Protein AF-A0A7K2KW19-F1 (afdb_monomer)

Solvent-accessible surface area (backbone atoms only — not comparable to full-atom values): 9823 Å² total; per-residue (Å²): 142,78,87,88,85,88,85,87,88,82,85,81,88,86,83,90,79,93,72,80,86,72,84,80,93,80,85,88,82,73,80,48,72,62,58,59,51,49,50,34,43,44,53,25,49,53,50,45,42,66,76,63,51,52,80,86,76,62,44,66,71,58,35,20,62,65,34,72,45,58,58,69,66,50,52,76,76,24,94,44,72,57,56,45,49,39,53,47,54,51,72,71,49,78,77,81,79,88,69,80,82,84,41,74,68,60,39,49,51,52,52,52,49,55,51,48,54,53,56,45,54,41,63,74,34,64,54,52,39,50,51,55,61,54,36,70,77,36,63,69,51,41,50,50,34,41,63,73,59,52,47,65,66,75,76,112

Sequence (156 aa):
MSRQDGGTPAAPEPHDGAAAAGAVPGARRGRPRSEGVERAVFDAVVLLLGEGLPLAELSIERIARTAGVGKATIYRRWAGKEELFVDLLRSLEAPDPVLTGASVRDDLVVLLESLRERGVAKRTSGLLHNVFAQMQLYPKLWNVYHLTVIEPRRRL

Structure (mmCIF, N/CA/C/O backbone):
data_AF-A0A7K2KW19-F1
#
_entry.id   AF-A0A7K2KW19-F1
#
loop_
_atom_site.group_PDB
_atom_site.id
_atom_site.type_symbol
_atom_site.label_atom_id
_atom_site.label_alt_id
_atom_site.label_comp_id
_atom_site.label_asym_id
_atom_site.label_entity_id
_atom_site.label_seq_id
_atom_site.pdbx_PDB_ins_code
_atom_site.Cartn_x
_atom_site.Cartn_y
_atom_site.Cartn_z
_atom_site.occupancy
_atom_site.B_iso_or_equiv
_atom_site.auth_seq_id
_atom_site.auth_comp_id
_atom_site.auth_asym_id
_atom_site.auth_atom_id
_atom_site.pdbx_PDB_model_num
ATOM 1 N N . MET A 1 1 ? -30.750 -86.269 25.811 1.00 39.31 1 MET A N 1
ATOM 2 C CA . MET A 1 1 ? -29.874 -87.391 26.220 1.00 39.31 1 MET A CA 1
ATOM 3 C C . MET A 1 1 ? -28.729 -87.391 25.213 1.00 39.31 1 MET A C 1
ATOM 5 O O . MET A 1 1 ? -29.044 -87.543 24.047 1.00 39.31 1 MET A O 1
ATOM 9 N N . SER A 1 2 ? -27.464 -87.052 25.473 1.00 43.47 2 SER A N 1
ATOM 10 C CA . SER A 1 2 ? -26.624 -86.863 26.676 1.00 43.47 2 SER A CA 1
ATOM 11 C C . SER A 1 2 ? -25.526 -85.836 26.285 1.00 43.47 2 SER A C 1
ATOM 13 O O . SER A 1 2 ? -25.054 -85.896 25.157 1.00 43.47 2 SER A O 1
ATOM 15 N N . ARG A 1 3 ? -25.281 -84.710 26.983 1.00 39.28 3 ARG A N 1
ATOM 16 C CA . ARG A 1 3 ? -24.327 -84.488 28.110 1.00 39.28 3 ARG A CA 1
ATOM 17 C C . ARG A 1 3 ? -23.128 -85.456 28.104 1.00 39.28 3 ARG A C 1
ATOM 19 O O . ARG A 1 3 ? -23.356 -86.648 28.238 1.00 39.28 3 ARG A O 1
ATOM 26 N N . GLN A 1 4 ? -21.941 -85.018 27.666 1.00 44.75 4 GLN A N 1
ATOM 27 C CA . GLN A 1 4 ? -20.891 -84.200 28.331 1.00 44.75 4 GLN A CA 1
ATOM 28 C C . GLN A 1 4 ? -19.876 -85.068 29.083 1.00 44.75 4 GLN A C 1
ATOM 30 O O . GLN A 1 4 ? -20.288 -85.922 29.851 1.00 44.75 4 GLN A O 1
ATOM 35 N N . ASP A 1 5 ? -18.593 -84.835 28.787 1.00 41.72 5 ASP A N 1
ATOM 36 C CA . ASP A 1 5 ? -17.430 -84.669 29.688 1.00 41.72 5 ASP A CA 1
ATOM 37 C C . ASP A 1 5 ? -16.181 -84.697 28.773 1.00 41.72 5 ASP A C 1
ATOM 39 O O . ASP A 1 5 ? -16.086 -85.553 27.902 1.00 41.72 5 ASP A O 1
ATOM 43 N N . GLY A 1 6 ? -15.211 -83.780 28.763 1.00 36.38 6 GLY A N 1
ATOM 44 C CA . GLY A 1 6 ? -14.746 -82.809 29.750 1.00 36.38 6 GLY A CA 1
ATOM 45 C C . GLY A 1 6 ? -13.238 -83.042 29.952 1.00 36.38 6 GLY A C 1
ATOM 46 O O . GLY A 1 6 ? -12.858 -84.126 30.377 1.00 36.38 6 GLY A O 1
ATOM 47 N N . GLY A 1 7 ? -12.370 -82.070 29.626 1.00 35.19 7 GLY A N 1
ATOM 48 C CA . GLY A 1 7 ? -10.917 -82.206 29.836 1.00 35.19 7 GLY A CA 1
ATOM 49 C C . GLY A 1 7 ? -10.036 -81.088 29.253 1.00 35.19 7 GLY A C 1
ATOM 50 O O . GLY A 1 7 ? -9.365 -81.292 28.250 1.00 35.19 7 GLY A O 1
ATOM 51 N N . THR A 1 8 ? -10.045 -79.918 29.897 1.00 42.72 8 THR A N 1
ATOM 52 C CA . THR A 1 8 ? -9.080 -78.781 29.817 1.00 42.72 8 THR A CA 1
ATOM 53 C C . THR A 1 8 ? -7.724 -79.206 30.439 1.00 42.72 8 THR A C 1
ATOM 55 O O . THR A 1 8 ? -7.792 -80.058 31.330 1.00 42.72 8 THR A O 1
ATOM 58 N N . PRO A 1 9 ? -6.509 -78.696 30.072 1.00 50.06 9 PRO A N 1
ATOM 59 C CA . PRO A 1 9 ? -6.078 -77.276 30.152 1.00 50.06 9 PRO A CA 1
ATOM 60 C C . PRO A 1 9 ? -5.079 -76.845 29.037 1.00 50.06 9 PRO A C 1
ATOM 62 O O . PRO A 1 9 ? -4.743 -77.650 28.186 1.00 50.06 9 PRO A O 1
ATOM 65 N N . ALA A 1 10 ? -4.577 -75.620 28.856 1.00 37.25 10 ALA A N 1
ATOM 66 C CA . ALA A 1 10 ? -4.395 -74.419 29.665 1.00 37.25 10 ALA A CA 1
ATOM 67 C C . ALA A 1 10 ? -4.205 -73.199 28.721 1.00 37.25 10 ALA A C 1
ATOM 69 O O . ALA A 1 10 ? -3.745 -73.366 27.593 1.00 37.25 10 ALA A O 1
ATOM 70 N N . ALA A 1 11 ? -4.484 -71.984 29.202 1.00 43.28 11 ALA A N 1
ATOM 71 C CA . ALA A 1 11 ? -3.904 -70.735 28.677 1.00 43.28 11 ALA A CA 1
ATOM 72 C C . ALA A 1 11 ? -2.620 -70.401 29.486 1.00 43.28 11 ALA A C 1
ATOM 74 O O . ALA A 1 11 ? -2.493 -70.929 30.598 1.00 43.28 11 ALA A O 1
ATOM 75 N N . PRO A 1 12 ? -1.672 -69.574 28.983 1.00 44.81 12 PRO A N 1
ATOM 76 C CA . PRO A 1 12 ? -1.898 -68.121 28.918 1.00 44.81 12 PRO A CA 1
ATOM 77 C C . PRO A 1 12 ? -1.351 -67.384 27.665 1.00 44.81 12 PRO A C 1
ATOM 79 O O . PRO A 1 12 ? -0.366 -67.779 27.051 1.00 44.81 12 PRO A O 1
ATOM 82 N N . GLU A 1 13 ? -2.026 -66.271 27.354 1.00 38.44 13 GLU A N 1
ATOM 83 C CA . GLU A 1 13 ? -1.613 -65.046 26.620 1.00 38.44 13 GLU A CA 1
ATOM 84 C C . GLU A 1 13 ? -0.243 -64.471 27.096 1.00 38.44 13 GLU A C 1
ATOM 86 O O . GLU A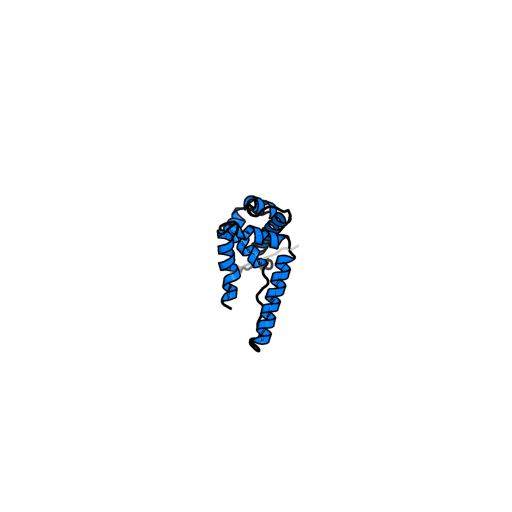 1 13 ? 0.244 -64.953 28.124 1.00 38.44 13 GLU A O 1
ATOM 91 N N . PRO A 1 14 ? 0.348 -63.374 26.543 1.00 46.72 14 PRO A N 1
ATOM 92 C CA . PRO A 1 14 ? 0.053 -62.568 25.337 1.00 46.72 14 PRO A CA 1
ATOM 93 C C . PRO A 1 14 ? 1.318 -62.234 24.491 1.00 46.72 14 PRO A C 1
ATOM 95 O O . PRO A 1 14 ? 2.447 -62.363 24.953 1.00 46.72 14 PRO A O 1
ATOM 98 N N . HIS A 1 15 ? 1.154 -61.660 23.294 1.00 37.69 15 HIS A N 1
ATOM 99 C CA . HIS A 1 15 ? 2.088 -60.619 22.837 1.00 37.69 15 HIS A CA 1
ATOM 100 C C . HIS A 1 15 ? 1.339 -59.489 22.130 1.00 37.69 15 HIS A C 1
ATOM 102 O O . HIS A 1 15 ? 0.699 -59.674 21.096 1.00 37.69 15 HIS A O 1
ATOM 108 N N . ASP A 1 16 ? 1.452 -58.324 22.764 1.00 36.28 16 ASP A N 1
ATOM 109 C CA . ASP A 1 16 ? 1.002 -57.005 22.350 1.00 36.28 16 ASP A CA 1
ATOM 110 C C . ASP A 1 16 ? 1.398 -56.635 20.920 1.00 36.28 16 ASP A C 1
ATOM 112 O O . ASP A 1 16 ? 2.526 -56.849 20.476 1.00 36.28 16 ASP A O 1
ATOM 116 N N . GLY A 1 17 ? 0.480 -55.954 20.241 1.00 32.50 17 GLY A N 1
ATOM 117 C CA . GLY A 1 17 ? 0.741 -55.335 18.947 1.00 32.50 17 GLY A CA 1
ATOM 118 C C . GLY A 1 17 ? -0.432 -54.514 18.441 1.00 32.50 17 GLY A C 1
ATOM 119 O O . GLY A 1 17 ? -0.822 -54.631 17.284 1.00 32.50 17 GLY A O 1
ATOM 120 N N . ALA A 1 18 ? -1.034 -53.716 19.322 1.00 36.03 18 ALA A N 1
ATOM 121 C CA . ALA A 1 18 ? -2.054 -52.746 18.966 1.00 36.03 18 ALA A CA 1
ATOM 122 C C . ALA A 1 18 ? -1.537 -51.748 17.916 1.00 36.03 18 ALA A C 1
ATOM 124 O O . ALA A 1 18 ? -0.559 -51.046 18.156 1.00 36.03 18 ALA A O 1
ATOM 125 N N . ALA A 1 19 ? -2.259 -51.606 16.806 1.00 36.09 19 ALA A N 1
ATOM 126 C CA . ALA A 1 19 ? -2.359 -50.337 16.091 1.00 36.09 19 ALA A CA 1
ATOM 127 C C . ALA A 1 19 ? -3.617 -50.342 15.221 1.00 36.09 19 ALA A C 1
ATOM 129 O O . ALA A 1 19 ? -3.622 -50.770 14.068 1.00 36.09 19 ALA A O 1
ATOM 130 N N . ALA A 1 20 ? -4.703 -49.850 15.816 1.00 36.78 20 ALA A N 1
ATOM 131 C CA . ALA A 1 20 ? -5.884 -49.410 15.102 1.00 36.78 20 ALA A CA 1
ATOM 132 C C . ALA A 1 20 ? -5.472 -48.439 13.985 1.00 36.78 20 ALA A C 1
ATOM 134 O O . ALA A 1 20 ? -4.771 -47.454 14.231 1.00 36.78 20 ALA A O 1
ATOM 135 N N . ALA A 1 21 ? -5.916 -48.725 12.762 1.00 39.00 21 ALA A N 1
ATOM 136 C CA . ALA A 1 21 ? -5.773 -47.846 11.615 1.00 39.00 21 ALA A CA 1
ATOM 137 C C . ALA A 1 21 ? -6.547 -46.545 11.880 1.00 39.00 21 ALA A C 1
ATOM 139 O O . ALA A 1 21 ? -7.755 -46.448 11.661 1.00 39.00 21 ALA A O 1
ATOM 140 N N . GLY A 1 22 ? -5.831 -45.561 12.421 1.00 32.53 22 GLY A N 1
ATOM 141 C CA . GLY A 1 22 ? -6.308 -44.207 12.621 1.00 32.53 22 GLY A CA 1
ATOM 142 C C . GLY A 1 22 ? -6.675 -43.570 11.287 1.00 32.53 22 GLY A C 1
ATOM 143 O O . GLY A 1 22 ? -5.902 -43.582 10.330 1.00 32.53 22 GLY A O 1
ATOM 144 N N . ALA A 1 23 ? -7.874 -42.998 11.250 1.00 39.28 23 ALA A N 1
ATOM 145 C CA . ALA A 1 23 ? -8.316 -42.095 10.208 1.00 39.28 23 ALA A CA 1
ATOM 146 C C . ALA A 1 23 ? -7.262 -41.004 9.964 1.00 39.28 23 ALA A C 1
ATOM 148 O O . ALA A 1 23 ? -6.806 -40.347 10.900 1.00 39.28 23 ALA A O 1
ATOM 149 N N . VAL A 1 24 ? -6.909 -40.783 8.699 1.00 46.59 24 VAL A N 1
ATOM 150 C CA . VAL A 1 24 ? -6.061 -39.665 8.280 1.00 46.59 24 VAL A CA 1
ATOM 151 C C . VAL A 1 24 ? -6.962 -38.530 7.783 1.00 46.59 24 VAL A C 1
ATOM 153 O O . VAL A 1 24 ? -7.401 -38.567 6.634 1.00 46.59 24 VAL A O 1
ATOM 156 N N . PRO A 1 25 ? -7.247 -37.480 8.574 1.00 42.12 25 PRO A N 1
ATOM 157 C CA . PRO A 1 25 ? -7.750 -36.230 8.027 1.00 42.12 25 PRO A CA 1
ATOM 158 C C . PRO A 1 25 ? -6.551 -35.366 7.621 1.00 42.12 25 PRO A C 1
ATOM 160 O O . PRO A 1 25 ? -6.080 -34.516 8.373 1.00 42.12 25 PRO A O 1
ATOM 163 N N . GLY A 1 26 ? -6.027 -35.603 6.420 1.00 50.31 26 GLY A N 1
ATOM 164 C CA . GLY A 1 26 ? -4.812 -34.952 5.935 1.00 50.31 26 GLY A CA 1
ATOM 165 C C . GLY A 1 26 ? -4.937 -34.405 4.521 1.00 50.31 26 GLY A C 1
ATOM 166 O O . GLY A 1 26 ? -4.206 -34.858 3.657 1.00 50.31 26 GLY A O 1
ATOM 167 N N . ALA A 1 27 ? -5.826 -33.432 4.276 1.00 50.34 27 ALA A N 1
ATOM 168 C CA . ALA A 1 27 ? -5.764 -32.606 3.058 1.00 50.34 27 ALA A CA 1
ATOM 169 C C . ALA A 1 27 ? -6.595 -31.305 3.139 1.00 50.34 27 ALA A C 1
ATOM 171 O O . ALA A 1 27 ? -7.460 -31.054 2.307 1.00 50.34 27 ALA A O 1
ATOM 172 N N . ARG A 1 28 ? -6.333 -30.433 4.122 1.00 51.78 28 ARG A N 1
ATOM 173 C CA . ARG A 1 28 ? -6.645 -28.990 4.004 1.00 51.78 28 ARG A CA 1
ATOM 174 C C . ARG A 1 28 ? -5.532 -28.168 4.643 1.00 51.78 28 ARG A C 1
ATOM 176 O O . ARG A 1 28 ? -5.678 -27.632 5.736 1.00 51.78 28 ARG A O 1
ATOM 183 N N . ARG A 1 29 ? -4.387 -28.093 3.967 1.00 56.34 29 ARG A N 1
ATOM 184 C CA . ARG A 1 29 ? -3.251 -27.269 4.388 1.00 56.34 29 ARG A CA 1
ATOM 185 C C . ARG A 1 29 ? -2.838 -26.381 3.217 1.00 56.34 29 ARG A C 1
ATOM 187 O O . ARG A 1 29 ? -2.299 -26.877 2.240 1.00 56.34 29 ARG A O 1
ATOM 194 N N . GLY A 1 30 ? -3.090 -25.076 3.338 1.00 55.50 30 GLY A N 1
ATOM 195 C CA . GLY A 1 30 ? -2.187 -24.093 2.739 1.00 55.50 30 GLY A CA 1
ATOM 196 C C . GLY A 1 30 ? -2.622 -23.328 1.488 1.00 55.50 30 GLY A C 1
ATOM 197 O O . GLY A 1 30 ? -1.777 -23.094 0.640 1.00 55.50 30 GLY A O 1
ATOM 198 N N . ARG A 1 31 ? -3.827 -22.748 1.428 1.00 53.12 31 ARG A N 1
ATOM 199 C CA . ARG A 1 31 ? -3.765 -21.288 1.247 1.00 53.12 31 ARG A CA 1
ATOM 200 C C . ARG A 1 31 ? -3.557 -20.748 2.655 1.00 53.12 31 ARG A C 1
ATOM 202 O O . ARG A 1 31 ? -4.443 -20.977 3.484 1.00 53.12 31 ARG A O 1
ATOM 209 N N . PRO A 1 32 ? -2.382 -20.197 3.003 1.00 61.84 32 PRO A N 1
ATOM 210 C CA . PRO A 1 32 ? -2.119 -19.765 4.364 1.00 61.84 32 PRO A CA 1
ATOM 211 C C . PRO A 1 32 ? -3.286 -18.903 4.844 1.00 61.84 32 PRO A C 1
ATOM 213 O O . PRO A 1 32 ? -3.708 -17.983 4.148 1.00 61.84 32 PRO A O 1
ATOM 216 N N . ARG A 1 33 ? -3.842 -19.195 6.025 1.00 62.44 33 ARG A N 1
ATOM 217 C CA . ARG A 1 33 ? -4.882 -18.356 6.652 1.00 62.44 33 ARG A CA 1
ATOM 218 C C . ARG A 1 33 ? -4.469 -16.874 6.650 1.00 62.44 33 ARG A C 1
ATOM 220 O O . ARG A 1 33 ? -5.321 -15.997 6.577 1.00 62.44 33 ARG A O 1
ATOM 227 N N . SER A 1 34 ? -3.161 -16.618 6.679 1.00 71.19 34 SER A N 1
ATOM 228 C CA . SER A 1 34 ? -2.546 -15.314 6.477 1.00 71.19 34 SER A CA 1
ATOM 229 C C . SER A 1 34 ? -2.850 -14.702 5.099 1.00 71.19 34 SER A C 1
ATOM 231 O O . SER A 1 34 ? -3.274 -13.554 5.067 1.00 71.19 34 SER A O 1
ATOM 233 N N . GLU A 1 35 ? -2.706 -15.396 3.970 1.00 81.00 35 GLU A N 1
ATOM 234 C CA . GLU A 1 35 ? -3.029 -14.833 2.641 1.00 81.00 35 GLU A CA 1
ATOM 235 C C . GLU A 1 35 ? -4.502 -14.428 2.509 1.00 81.00 35 GLU A C 1
ATOM 237 O O . GLU A 1 35 ? -4.810 -13.388 1.936 1.00 81.00 35 GLU A O 1
ATOM 242 N N . GLY A 1 36 ? -5.421 -15.224 3.067 1.00 89.06 36 GLY A N 1
ATOM 243 C CA . GLY A 1 36 ? -6.849 -14.887 3.059 1.00 89.06 36 GLY A CA 1
ATOM 244 C C . GLY A 1 36 ? -7.157 -13.622 3.865 1.00 89.06 36 GLY A C 1
ATOM 245 O O . GLY A 1 36 ? -7.910 -12.768 3.412 1.00 89.06 36 GLY A O 1
ATOM 246 N N . VAL A 1 37 ? -6.529 -13.483 5.035 1.00 91.50 37 VAL A N 1
ATOM 247 C CA . VAL A 1 37 ? -6.639 -12.284 5.879 1.00 91.50 37 VAL A CA 1
ATOM 248 C C . VAL A 1 37 ? -6.034 -11.062 5.196 1.00 91.50 37 VAL A C 1
ATOM 250 O O . VAL A 1 37 ? -6.619 -9.990 5.256 1.00 91.50 37 VAL A O 1
ATOM 253 N N . GLU A 1 38 ? -4.873 -11.210 4.561 1.00 93.69 38 GLU A N 1
ATOM 254 C CA . GLU A 1 38 ? -4.221 -10.101 3.862 1.00 93.69 38 GLU A CA 1
ATOM 255 C C . GLU A 1 38 ? -5.086 -9.578 2.729 1.00 93.69 38 GLU A C 1
ATOM 257 O O . GLU A 1 38 ? -5.364 -8.384 2.681 1.00 93.69 38 GLU A O 1
ATOM 262 N N . ARG A 1 39 ? -5.596 -10.483 1.890 1.00 93.75 39 ARG A N 1
ATOM 263 C CA . ARG A 1 39 ? -6.489 -10.110 0.799 1.00 93.75 39 ARG A CA 1
ATOM 264 C C . ARG A 1 39 ? -7.741 -9.400 1.313 1.00 93.75 39 ARG A C 1
ATOM 266 O O . ARG A 1 39 ? -8.044 -8.323 0.830 1.00 93.75 39 ARG A O 1
ATOM 273 N N . ALA A 1 40 ? -8.390 -9.924 2.355 1.00 95.81 40 ALA A N 1
ATOM 274 C CA . ALA A 1 40 ? -9.561 -9.275 2.951 1.00 95.81 40 ALA A CA 1
ATOM 275 C C . ALA A 1 40 ? -9.260 -7.858 3.479 1.00 95.81 40 ALA A C 1
ATOM 277 O O . ALA A 1 40 ? -10.082 -6.952 3.351 1.00 95.81 40 ALA A O 1
ATOM 278 N N . VAL A 1 41 ? -8.078 -7.653 4.067 1.00 96.56 41 VAL A N 1
ATOM 279 C CA . VAL A 1 41 ? -7.634 -6.338 4.551 1.00 96.56 41 VAL A CA 1
ATOM 280 C C . VAL A 1 41 ? -7.346 -5.384 3.389 1.00 96.56 41 VAL A C 1
ATOM 282 O O . VAL A 1 41 ? -7.747 -4.223 3.450 1.00 96.56 41 VAL A O 1
ATOM 285 N N . PHE A 1 42 ? -6.696 -5.858 2.326 1.00 95.12 42 PHE A N 1
ATOM 286 C CA . PHE A 1 42 ? -6.419 -5.067 1.126 1.00 95.12 42 PHE A CA 1
ATOM 287 C C . PHE A 1 42 ? -7.699 -4.681 0.388 1.00 95.12 42 PHE A C 1
ATOM 289 O O . PHE A 1 42 ? -7.887 -3.504 0.087 1.00 95.12 42 PHE A O 1
ATOM 296 N N . ASP A 1 43 ? -8.611 -5.632 0.190 1.00 94.56 43 ASP A N 1
ATOM 297 C CA . ASP A 1 43 ? -9.910 -5.400 -0.442 1.00 94.56 43 ASP A CA 1
ATOM 298 C C . ASP A 1 43 ? -10.714 -4.349 0.336 1.00 94.56 43 ASP A C 1
ATOM 300 O O . ASP A 1 43 ? -11.285 -3.436 -0.256 1.00 94.56 43 ASP A O 1
ATOM 304 N N . ALA A 1 44 ? -10.692 -4.408 1.672 1.00 96.38 44 ALA A N 1
ATOM 305 C CA . ALA A 1 44 ? -11.331 -3.407 2.519 1.00 96.38 44 ALA A CA 1
ATOM 306 C C . ALA A 1 44 ? -10.721 -2.007 2.360 1.00 96.38 44 ALA A C 1
ATOM 308 O O . ALA A 1 44 ? -11.450 -1.018 2.341 1.00 96.38 44 ALA A O 1
ATOM 309 N N . VAL A 1 45 ? -9.394 -1.898 2.249 1.00 94.12 45 VAL A N 1
ATOM 310 C CA . VAL A 1 45 ? -8.731 -0.604 2.031 1.00 94.12 45 VAL A CA 1
ATOM 311 C C . VAL A 1 45 ? -9.092 -0.044 0.657 1.00 94.12 45 VAL A C 1
ATOM 313 O O . VAL A 1 45 ? -9.459 1.125 0.560 1.00 94.12 45 VAL A O 1
ATOM 316 N N . VAL A 1 46 ? -9.042 -0.872 -0.390 1.00 91.19 46 VAL A N 1
ATOM 317 C CA . VAL A 1 46 ? -9.421 -0.479 -1.755 1.00 91.19 46 VAL A CA 1
ATOM 318 C C . VAL A 1 46 ? -10.885 -0.047 -1.808 1.00 91.19 46 VAL A C 1
ATOM 320 O O . VAL A 1 46 ? -11.181 0.995 -2.384 1.00 91.19 46 VAL A O 1
ATOM 323 N N . LEU A 1 47 ?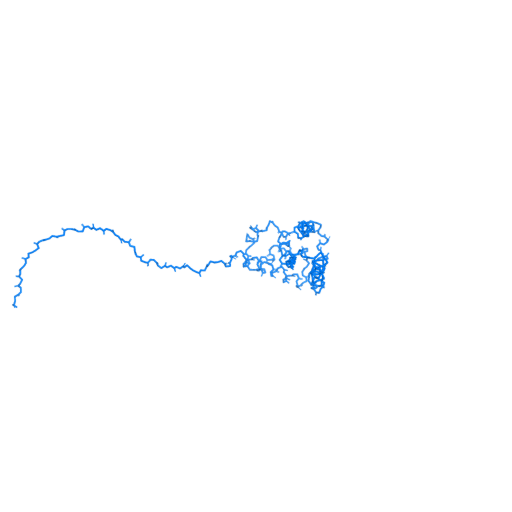 -11.794 -0.779 -1.161 1.00 92.25 47 LEU A N 1
ATOM 324 C CA . LEU A 1 47 ? -13.209 -0.416 -1.092 1.00 92.25 47 LEU A CA 1
ATOM 325 C C . LEU A 1 47 ? -13.408 0.965 -0.456 1.00 92.25 47 LEU A C 1
ATOM 327 O O . LEU A 1 47 ? -14.009 1.840 -1.070 1.00 92.25 47 LEU A O 1
ATOM 331 N N . LEU A 1 48 ? -12.843 1.187 0.734 1.00 93.19 48 LEU A N 1
ATOM 332 C CA . LEU A 1 48 ? -12.987 2.452 1.463 1.00 93.19 48 LEU A CA 1
ATOM 333 C C . LEU A 1 48 ? -12.437 3.647 0.671 1.00 93.19 48 LEU A C 1
ATOM 335 O O . LEU A 1 48 ? -13.041 4.717 0.652 1.00 93.19 48 LEU A O 1
ATOM 339 N N . LEU A 1 49 ? -11.297 3.470 0.001 1.00 89.19 49 LEU A N 1
ATOM 340 C CA . LEU A 1 49 ? -10.717 4.507 -0.856 1.00 89.19 49 LEU A CA 1
ATOM 341 C C . LEU A 1 49 ? -11.561 4.730 -2.122 1.00 89.19 49 LEU A C 1
ATOM 343 O O . LEU A 1 49 ? -11.692 5.865 -2.577 1.00 89.19 49 LEU A O 1
ATOM 347 N N . GLY A 1 50 ? -12.155 3.669 -2.675 1.00 87.56 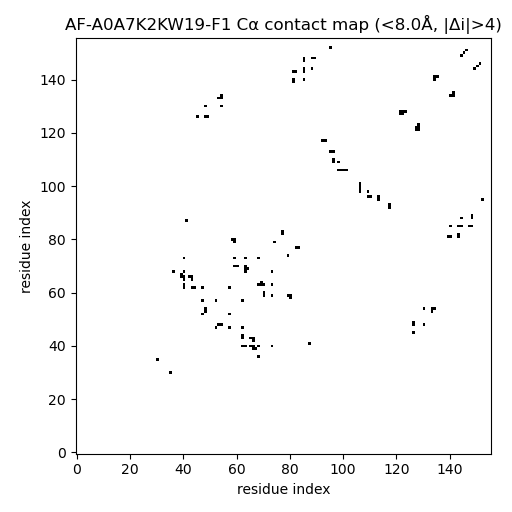50 GLY A N 1
ATOM 348 C CA . GLY A 1 50 ? -13.074 3.731 -3.814 1.00 87.56 50 GLY A CA 1
ATOM 349 C C . GLY A 1 50 ? -14.392 4.437 -3.500 1.00 87.56 50 GLY A C 1
ATOM 350 O O . GLY A 1 50 ? -14.941 5.108 -4.368 1.00 87.56 50 GLY A O 1
ATOM 351 N N . GLU A 1 51 ? -14.848 4.372 -2.249 1.00 89.75 51 GLU A N 1
ATOM 352 C CA . GLU A 1 51 ? -15.980 5.152 -1.726 1.00 89.75 51 GLU A CA 1
ATOM 353 C C . GLU A 1 51 ? -15.634 6.638 -1.494 1.00 89.75 51 GLU A C 1
ATOM 355 O O . GLU A 1 51 ? -16.490 7.424 -1.094 1.00 89.75 51 GLU A O 1
ATOM 360 N N . GLY A 1 52 ? -14.389 7.046 -1.766 1.00 85.75 52 GLY A N 1
ATOM 361 C CA . GLY A 1 52 ? -13.934 8.431 -1.663 1.00 85.75 52 GLY A CA 1
ATOM 362 C C . GLY A 1 52 ? -13.401 8.821 -0.287 1.00 85.75 52 GLY A C 1
ATOM 363 O O . GLY A 1 52 ? -13.147 10.004 -0.055 1.00 85.75 52 GLY A O 1
ATOM 364 N N . LEU A 1 53 ? -13.204 7.862 0.625 1.00 88.75 53 LEU A N 1
ATOM 365 C CA . LEU A 1 53 ? -12.665 8.162 1.947 1.00 88.75 53 LEU A CA 1
ATOM 366 C C . LEU A 1 53 ? -11.214 8.672 1.836 1.00 88.75 53 LEU A C 1
ATOM 368 O O . LEU A 1 53 ? -10.365 7.966 1.282 1.00 88.75 53 LEU A O 1
ATOM 372 N N . PRO A 1 54 ? -10.878 9.854 2.387 1.00 86.50 54 PRO A N 1
ATOM 373 C CA . PRO A 1 54 ? -9.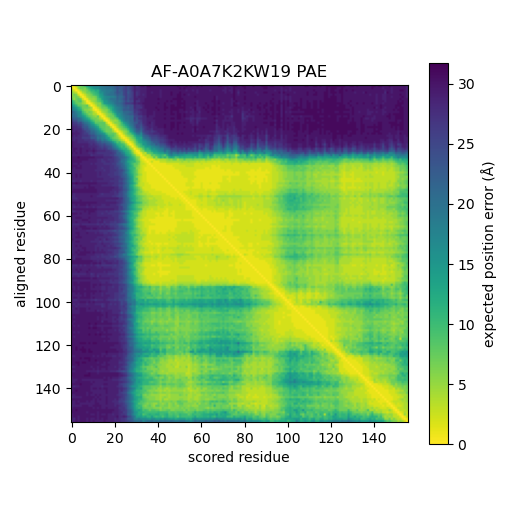510 10.356 2.359 1.00 86.50 54 PRO A CA 1
ATOM 374 C C . PRO A 1 54 ? -8.543 9.451 3.128 1.00 86.50 54 PRO A C 1
ATOM 376 O O . PRO A 1 54 ? -8.882 8.872 4.165 1.00 86.50 54 PRO A O 1
ATOM 379 N N . LEU A 1 55 ? -7.285 9.411 2.688 1.00 83.94 55 LEU A N 1
ATOM 380 C CA . LEU A 1 55 ? -6.212 8.643 3.326 1.00 83.94 55 LEU A CA 1
ATOM 381 C C . LEU A 1 55 ? -6.008 9.032 4.805 1.00 83.94 55 LEU A C 1
ATOM 383 O O . LEU A 1 55 ? -5.685 8.186 5.651 1.00 83.94 55 LEU A O 1
ATOM 387 N N . ALA A 1 56 ? -6.243 10.311 5.116 1.00 84.50 56 ALA A N 1
ATOM 388 C CA . ALA A 1 56 ? -6.230 10.877 6.463 1.00 84.50 56 ALA A CA 1
ATOM 389 C C . ALA A 1 56 ? -7.215 10.169 7.404 1.00 84.50 56 ALA A C 1
ATOM 391 O O . ALA A 1 56 ? -6.880 9.857 8.546 1.00 84.50 56 ALA A O 1
ATOM 392 N N . GLU A 1 57 ? -8.417 9.890 6.899 1.00 89.06 57 GLU A N 1
ATOM 393 C CA . GLU A 1 57 ? -9.552 9.368 7.661 1.00 89.06 57 GLU A CA 1
ATOM 394 C C . GLU A 1 57 ? -9.600 7.839 7.702 1.00 89.06 57 GLU A C 1
ATOM 396 O O . GLU A 1 57 ? -10.437 7.240 8.391 1.00 89.06 57 GLU A O 1
ATOM 401 N N . LEU A 1 58 ? -8.707 7.177 6.965 1.00 90.44 58 LEU A N 1
ATOM 402 C CA . LEU A 1 58 ? -8.575 5.734 7.030 1.00 90.44 58 LEU A CA 1
ATOM 403 C C . LEU A 1 58 ? -7.957 5.332 8.380 1.00 90.44 58 LEU A C 1
ATOM 405 O O . LEU A 1 58 ? -6.870 5.794 8.739 1.00 90.44 58 LEU A O 1
ATOM 409 N N . SER A 1 59 ? -8.632 4.454 9.123 1.00 93.12 59 SER A N 1
ATOM 410 C CA . SER A 1 59 ? -8.185 3.947 10.428 1.00 93.12 59 SER A CA 1
ATOM 411 C C . SER A 1 59 ? -8.177 2.423 10.467 1.00 93.12 59 SER A C 1
ATOM 413 O O . SER A 1 59 ? -8.994 1.776 9.809 1.00 93.12 59 SER A O 1
ATOM 415 N N . ILE A 1 60 ? -7.284 1.837 11.273 1.00 95.00 60 ILE A N 1
ATOM 416 C CA . ILE A 1 60 ? -7.189 0.378 11.451 1.00 95.00 60 ILE A CA 1
ATOM 417 C C . ILE A 1 60 ? -8.517 -0.192 11.966 1.00 95.00 60 ILE A C 1
ATOM 419 O O . ILE A 1 60 ? -8.940 -1.259 11.538 1.00 95.00 60 ILE A O 1
ATOM 423 N N . GLU A 1 61 ? -9.224 0.543 12.824 1.00 95.50 61 GLU A N 1
ATOM 424 C CA . GLU A 1 61 ? -10.583 0.257 13.287 1.00 95.50 61 GLU A CA 1
ATOM 425 C C . GLU A 1 61 ? -11.564 0.043 12.132 1.00 95.50 61 GLU A C 1
ATOM 427 O O . GLU A 1 61 ? -12.312 -0.938 12.109 1.00 95.50 61 GLU A O 1
ATOM 432 N N . ARG A 1 62 ? -11.600 1.007 11.204 1.00 96.81 62 ARG A N 1
ATOM 433 C CA . ARG A 1 62 ? -12.541 1.026 10.085 1.00 96.81 62 ARG A CA 1
ATOM 434 C C . ARG A 1 62 ? -12.182 -0.061 9.076 1.00 96.81 62 ARG A C 1
ATOM 436 O O . ARG A 1 62 ? -13.082 -0.768 8.628 1.00 96.81 62 ARG A O 1
ATOM 443 N N . ILE A 1 63 ? -10.891 -0.255 8.807 1.00 97.12 63 ILE A N 1
ATOM 444 C CA . ILE A 1 63 ? -10.384 -1.349 7.968 1.00 97.12 63 ILE A CA 1
ATOM 445 C C . ILE A 1 63 ? -10.773 -2.702 8.566 1.00 97.12 63 ILE A C 1
ATOM 447 O O . ILE A 1 63 ? -11.362 -3.521 7.874 1.00 97.12 63 ILE A O 1
ATOM 451 N N . ALA A 1 64 ? -10.514 -2.920 9.858 1.00 97.06 64 ALA A N 1
ATOM 452 C CA . ALA A 1 64 ? -10.812 -4.172 10.550 1.00 97.06 64 ALA A CA 1
ATOM 453 C C . ALA A 1 64 ? -12.298 -4.546 10.457 1.00 97.06 64 ALA A C 1
ATOM 455 O O . ALA A 1 64 ? -12.622 -5.676 10.093 1.00 97.06 64 ALA A O 1
ATOM 456 N N . ARG A 1 65 ? -13.201 -3.585 10.713 1.00 97.81 65 ARG A N 1
ATOM 457 C CA . ARG A 1 65 ? -14.648 -3.799 10.532 1.00 97.81 65 ARG A CA 1
ATOM 458 C C . ARG A 1 65 ? -15.000 -4.165 9.096 1.00 97.81 65 ARG A C 1
ATOM 460 O O . ARG A 1 65 ? -15.741 -5.117 8.894 1.00 97.81 65 ARG A O 1
ATOM 467 N N . THR A 1 66 ? -14.479 -3.417 8.128 1.00 97.62 66 THR A N 1
ATOM 468 C CA . THR A 1 66 ? -14.804 -3.597 6.704 1.00 97.62 66 THR A CA 1
ATOM 469 C C . THR A 1 66 ? -14.288 -4.941 6.181 1.00 97.62 66 THR A C 1
ATOM 471 O O . THR A 1 66 ? -14.988 -5.635 5.457 1.00 97.62 66 THR A O 1
ATOM 474 N N . ALA A 1 67 ? -13.102 -5.357 6.625 1.00 96.88 67 ALA A N 1
ATOM 475 C CA . ALA A 1 67 ? -12.479 -6.632 6.280 1.00 96.88 67 ALA A CA 1
ATOM 476 C C . ALA A 1 67 ? -13.055 -7.838 7.049 1.00 96.88 67 ALA A C 1
ATOM 478 O O . ALA A 1 67 ? -12.675 -8.975 6.777 1.00 96.88 67 ALA A O 1
ATOM 479 N N . GLY A 1 68 ? -13.910 -7.615 8.055 1.00 96.88 68 GLY A N 1
ATOM 480 C CA . GLY A 1 68 ? -14.426 -8.684 8.914 1.00 96.88 68 GLY A CA 1
ATOM 481 C C . GLY A 1 68 ? -13.353 -9.368 9.773 1.00 96.88 68 GLY A C 1
ATOM 482 O O . GLY A 1 68 ? -13.497 -10.541 10.120 1.00 96.88 68 GLY A O 1
ATOM 483 N N . VAL A 1 69 ? -12.267 -8.665 10.122 1.00 96.50 69 VAL A N 1
ATOM 484 C CA . VAL A 1 69 ? -11.172 -9.199 10.952 1.00 96.50 69 VAL A CA 1
ATOM 485 C C . VAL A 1 69 ? -11.003 -8.412 12.252 1.00 96.50 69 VAL A C 1
ATOM 487 O O . VAL A 1 69 ? -11.343 -7.239 12.351 1.00 96.50 69 VAL A O 1
ATOM 490 N N . GLY A 1 70 ? -10.441 -9.043 13.286 1.00 95.56 70 GLY A N 1
ATOM 491 C CA . GLY A 1 70 ? -10.116 -8.345 14.535 1.00 95.56 70 GLY A CA 1
ATOM 492 C C . GLY A 1 70 ? -8.872 -7.457 14.401 1.00 95.56 70 GLY A C 1
ATOM 493 O O . GLY A 1 70 ? -7.911 -7.845 13.741 1.00 95.56 70 GLY A O 1
ATOM 494 N N . LYS A 1 71 ? -8.817 -6.313 15.099 1.00 95.38 71 LYS A N 1
ATOM 495 C CA . LYS A 1 71 ? -7.652 -5.398 15.066 1.00 95.38 71 LYS A CA 1
ATOM 496 C C . LYS A 1 71 ? -6.323 -6.086 15.387 1.00 95.38 71 LYS A C 1
ATOM 498 O O . LYS A 1 71 ? -5.334 -5.857 14.703 1.00 95.38 71 LYS A O 1
ATOM 503 N N . ALA A 1 72 ? -6.306 -6.975 16.383 1.00 95.00 72 ALA A N 1
ATOM 504 C CA . ALA A 1 72 ? -5.110 -7.739 16.751 1.00 95.00 72 ALA A CA 1
ATOM 505 C C . ALA A 1 72 ? -4.586 -8.620 15.601 1.00 95.00 72 ALA A C 1
ATOM 507 O O . ALA A 1 72 ? -3.396 -8.905 15.524 1.00 95.00 72 ALA A O 1
ATOM 508 N N . THR A 1 73 ? -5.463 -9.038 14.680 1.00 93.94 73 THR A N 1
ATOM 509 C CA . THR A 1 73 ? -5.062 -9.770 13.471 1.00 93.94 73 THR A CA 1
ATOM 510 C C . THR A 1 73 ? -4.299 -8.876 12.498 1.00 93.94 73 THR A C 1
ATOM 512 O O . THR A 1 73 ? -3.346 -9.357 11.891 1.00 93.94 73 THR A O 1
ATOM 515 N N . ILE A 1 74 ? -4.677 -7.599 12.392 1.00 95.19 74 ILE A N 1
ATOM 516 C CA . ILE A 1 74 ? -3.973 -6.604 11.577 1.00 95.19 74 ILE A CA 1
ATOM 517 C C . ILE A 1 74 ? -2.640 -6.234 12.242 1.00 95.19 74 ILE A C 1
ATOM 519 O O . ILE A 1 74 ? -1.595 -6.384 11.619 1.00 95.19 74 ILE A O 1
ATOM 523 N N . TYR A 1 75 ? -2.651 -5.869 13.529 1.00 94.56 75 TYR A N 1
ATOM 524 C CA . TYR A 1 75 ? -1.438 -5.446 14.248 1.00 94.56 75 TYR A CA 1
ATOM 525 C C . TYR A 1 75 ? -0.351 -6.519 14.357 1.00 94.56 75 TYR A C 1
ATOM 527 O O . TYR A 1 75 ? 0.826 -6.201 14.474 1.00 94.56 75 TYR A O 1
ATOM 535 N N . ARG A 1 76 ? -0.719 -7.805 14.306 1.00 93.69 76 ARG A N 1
ATOM 536 C CA . ARG A 1 76 ? 0.265 -8.898 14.275 1.00 93.69 76 ARG A CA 1
ATOM 537 C C . ARG A 1 76 ? 1.108 -8.895 12.994 1.00 93.69 76 ARG A C 1
ATOM 539 O O . ARG A 1 76 ? 2.187 -9.476 12.993 1.00 93.69 76 ARG A O 1
ATOM 546 N N . ARG A 1 77 ? 0.588 -8.330 11.903 1.00 92.31 77 ARG A N 1
ATOM 547 C CA . ARG A 1 77 ? 1.219 -8.372 10.579 1.00 92.31 77 ARG A CA 1
ATOM 548 C C . ARG A 1 77 ? 1.788 -7.031 10.144 1.00 92.31 77 ARG A C 1
ATOM 550 O O . ARG A 1 77 ? 2.792 -7.025 9.452 1.00 92.31 77 ARG A O 1
ATOM 557 N N . TRP A 1 78 ? 1.164 -5.943 10.575 1.00 93.88 78 TRP A N 1
ATOM 558 C CA . TRP A 1 78 ? 1.621 -4.589 10.304 1.00 93.88 78 TRP A CA 1
ATOM 559 C C . TRP A 1 78 ? 1.685 -3.817 11.612 1.00 93.88 78 TRP A C 1
ATOM 561 O O . TRP A 1 78 ? 0.696 -3.743 12.343 1.00 93.88 78 TRP A O 1
ATOM 571 N N . ALA A 1 79 ? 2.831 -3.208 11.894 1.00 89.06 79 ALA A N 1
ATOM 572 C CA . ALA A 1 79 ? 3.033 -2.377 13.073 1.00 89.06 79 ALA A CA 1
ATOM 573 C C . ALA A 1 79 ? 2.133 -1.127 13.062 1.00 89.06 79 ALA A C 1
ATOM 575 O O . ALA A 1 79 ? 1.827 -0.568 14.116 1.00 89.06 79 ALA A O 1
ATOM 576 N N . GLY A 1 80 ? 1.672 -0.703 11.882 1.00 88.25 80 GLY A N 1
ATOM 577 C CA . GLY A 1 80 ? 0.801 0.454 11.719 1.00 88.25 80 GLY A CA 1
ATOM 578 C C . GLY A 1 80 ? 0.125 0.530 10.353 1.00 88.25 80 GLY A C 1
ATOM 579 O O . GLY A 1 80 ? 0.304 -0.328 9.486 1.00 88.25 80 GLY A O 1
ATOM 580 N N . LYS A 1 81 ? -0.661 1.596 10.166 1.00 87.06 81 LYS A N 1
ATOM 581 C CA . LYS A 1 81 ? -1.384 1.872 8.916 1.00 87.06 81 LYS A CA 1
ATOM 582 C C . LYS A 1 81 ? -0.414 2.048 7.751 1.00 87.06 81 LYS A C 1
ATOM 584 O O . LYS A 1 81 ? -0.691 1.587 6.654 1.00 87.06 81 LYS A O 1
ATOM 589 N N . GLU A 1 82 ? 0.717 2.693 7.991 1.00 86.44 82 GLU A N 1
ATOM 590 C CA . GLU A 1 82 ? 1.705 3.018 6.970 1.00 86.44 82 GLU A CA 1
ATOM 591 C C . GLU A 1 82 ? 2.314 1.758 6.348 1.00 86.44 82 GLU A C 1
ATOM 593 O O . GLU A 1 82 ? 2.381 1.650 5.128 1.00 86.44 82 GLU A O 1
ATOM 598 N N . GLU A 1 83 ? 2.700 0.786 7.176 1.00 87.56 83 GLU A N 1
ATOM 599 C CA . GLU A 1 83 ? 3.272 -0.484 6.715 1.00 87.56 83 GLU A CA 1
ATOM 600 C C . GLU A 1 83 ? 2.247 -1.319 5.937 1.00 87.56 83 GLU A C 1
ATOM 602 O O . GLU A 1 83 ? 2.556 -1.849 4.872 1.00 87.56 83 GLU A O 1
ATOM 607 N N . LEU A 1 84 ? 0.996 -1.348 6.407 1.00 91.75 84 LEU A N 1
ATOM 608 C CA . LEU A 1 84 ? -0.115 -1.974 5.687 1.00 91.75 84 LEU A CA 1
ATOM 609 C C . LEU A 1 84 ? -0.290 -1.360 4.296 1.00 91.75 84 LEU A C 1
ATOM 611 O O . LEU A 1 84 ? -0.427 -2.081 3.309 1.00 91.75 84 LEU A O 1
ATOM 615 N N . PHE A 1 85 ? -0.274 -0.030 4.203 1.00 88.56 85 PHE A N 1
ATOM 616 C CA . PHE A 1 85 ? -0.416 0.669 2.928 1.00 88.56 85 PHE A CA 1
ATOM 617 C C . PHE A 1 85 ? 0.731 0.384 1.968 1.00 88.56 85 PHE A C 1
ATOM 619 O O . PHE A 1 85 ? 0.509 0.253 0.768 1.00 88.56 85 PHE A O 1
ATOM 626 N N . VAL A 1 86 ? 1.950 0.292 2.485 1.00 87.06 86 VAL A N 1
ATOM 627 C CA . VAL A 1 86 ? 3.129 -0.043 1.687 1.00 87.06 86 VAL A CA 1
ATOM 628 C C . VAL A 1 86 ? 2.980 -1.426 1.065 1.00 87.06 86 VAL A C 1
ATOM 630 O O . VAL A 1 86 ? 3.177 -1.569 -0.141 1.00 87.06 86 VAL A O 1
ATOM 633 N N . ASP A 1 87 ? 2.574 -2.424 1.846 1.00 89.50 87 ASP A N 1
ATOM 634 C CA . ASP A 1 87 ? 2.362 -3.774 1.323 1.00 89.50 87 ASP A CA 1
ATOM 635 C C . ASP A 1 87 ? 1.179 -3.850 0.354 1.00 89.50 87 ASP A C 1
ATOM 637 O O . ASP A 1 87 ? 1.276 -4.525 -0.673 1.00 89.50 87 ASP A O 1
ATOM 641 N N . LEU A 1 88 ? 0.100 -3.100 0.606 1.00 89.06 88 LEU A N 1
ATOM 642 C CA . LEU A 1 88 ? -0.985 -2.954 -0.362 1.00 89.06 88 LEU A CA 1
ATOM 643 C C . LEU A 1 88 ? -0.450 -2.401 -1.687 1.00 89.06 88 LEU A C 1
ATOM 645 O O . LEU A 1 88 ? -0.683 -2.998 -2.733 1.00 89.06 88 LEU A O 1
ATOM 649 N N . LEU A 1 89 ? 0.293 -1.293 -1.661 1.00 82.88 89 LEU A N 1
ATOM 650 C CA . LEU A 1 89 ? 0.838 -0.688 -2.876 1.00 82.88 89 LEU A CA 1
ATOM 651 C C . LEU A 1 89 ? 1.782 -1.641 -3.612 1.00 82.88 89 LEU A C 1
ATOM 653 O O . LEU A 1 89 ? 1.676 -1.744 -4.830 1.00 82.88 89 LEU A O 1
ATOM 657 N N . ARG A 1 90 ? 2.630 -2.389 -2.892 1.00 83.31 90 ARG A N 1
ATOM 658 C CA . ARG A 1 90 ? 3.464 -3.456 -3.472 1.00 83.31 90 ARG A CA 1
ATOM 659 C C . ARG A 1 90 ? 2.630 -4.518 -4.174 1.00 83.31 90 ARG A C 1
ATOM 661 O O . ARG A 1 90 ? 2.982 -4.917 -5.277 1.00 83.31 90 ARG A O 1
ATOM 668 N N . SER A 1 91 ? 1.529 -4.953 -3.560 1.00 85.12 91 SER A N 1
ATOM 669 C CA . SER A 1 91 ? 0.648 -5.981 -4.133 1.00 85.12 91 SER A CA 1
ATOM 670 C C . SER A 1 91 ? -0.033 -5.543 -5.433 1.00 85.12 91 SER A C 1
ATOM 672 O O . SER A 1 91 ? -0.422 -6.383 -6.240 1.00 85.12 91 SER A O 1
ATOM 674 N N . LEU A 1 92 ? -0.160 -4.229 -5.642 1.00 79.94 92 LEU A N 1
ATOM 675 C CA . LEU A 1 92 ? -0.733 -3.635 -6.847 1.00 79.94 92 LEU A CA 1
ATOM 676 C C . LEU A 1 92 ? 0.309 -3.375 -7.935 1.00 79.94 92 LEU A C 1
ATOM 678 O O . LEU A 1 92 ? -0.055 -3.054 -9.068 1.00 79.94 92 LEU A O 1
ATOM 682 N N . GLU A 1 93 ? 1.599 -3.467 -7.617 1.00 78.06 93 GLU A N 1
ATOM 683 C CA . GLU A 1 93 ? 2.628 -3.286 -8.623 1.00 78.06 93 GLU A CA 1
ATOM 684 C C . GLU A 1 93 ? 2.832 -4.561 -9.435 1.00 78.06 93 GLU A C 1
ATOM 686 O O . GLU A 1 93 ? 2.999 -5.652 -8.893 1.00 78.06 93 GLU A O 1
ATOM 691 N N . ALA A 1 94 ? 2.890 -4.408 -10.758 1.00 75.25 94 ALA A N 1
ATOM 692 C CA . ALA A 1 94 ? 3.260 -5.512 -11.626 1.00 75.25 94 ALA A CA 1
ATOM 693 C C . ALA A 1 94 ? 4.684 -6.009 -11.288 1.00 75.25 94 ALA A C 1
ATOM 695 O O . ALA A 1 94 ? 5.569 -5.180 -10.989 1.00 75.25 94 ALA A O 1
ATOM 696 N N . PRO A 1 95 ? 4.912 -7.338 -11.350 1.00 77.12 95 PRO A N 1
ATOM 697 C CA . PRO A 1 95 ? 6.247 -7.904 -11.227 1.00 77.12 95 PRO A CA 1
ATOM 698 C C . PRO A 1 95 ? 7.168 -7.321 -12.300 1.00 77.12 95 PRO A C 1
ATOM 700 O O . PRO A 1 95 ? 6.715 -6.892 -13.365 1.00 77.12 95 PRO A O 1
ATOM 703 N N . ASP A 1 96 ? 8.463 -7.269 -12.000 1.00 80.69 96 ASP A N 1
ATOM 704 C CA . ASP A 1 96 ? 9.443 -6.827 -12.984 1.00 80.69 96 ASP A CA 1
ATOM 705 C C . ASP A 1 96 ? 9.498 -7.807 -14.162 1.00 80.69 96 ASP A C 1
ATOM 707 O O . ASP A 1 96 ? 9.333 -9.019 -13.974 1.00 80.69 96 ASP A O 1
ATOM 711 N N . PRO A 1 97 ? 9.684 -7.294 -15.389 1.00 85.00 97 PRO A N 1
ATOM 712 C CA . PRO A 1 97 ? 9.755 -8.152 -16.552 1.00 85.00 97 PRO A CA 1
ATOM 713 C C . PRO A 1 97 ? 11.032 -8.992 -16.498 1.00 85.00 97 PRO A C 1
ATOM 715 O O . PRO A 1 97 ? 12.090 -8.528 -16.071 1.00 85.00 97 PRO A O 1
ATOM 718 N N . VAL A 1 98 ? 10.940 -10.232 -16.970 1.00 88.00 98 VAL A N 1
ATOM 719 C CA . VAL A 1 98 ? 12.113 -11.096 -17.115 1.00 88.00 98 VAL A CA 1
ATOM 720 C C . VAL A 1 98 ? 12.894 -10.637 -18.343 1.00 88.00 98 VAL A C 1
ATOM 722 O O . VAL A 1 98 ? 12.365 -10.650 -19.454 1.00 88.00 98 VAL A O 1
ATOM 725 N N . LEU A 1 99 ? 14.143 -10.227 -18.131 1.00 89.25 99 LEU A N 1
ATOM 726 C CA . LEU A 1 99 ? 15.056 -9.830 -19.199 1.00 89.25 99 LEU A CA 1
ATOM 727 C C . LEU A 1 99 ? 15.813 -11.047 -19.716 1.00 89.25 99 LEU A C 1
ATOM 729 O O . LEU A 1 99 ? 16.172 -11.945 -18.953 1.00 89.25 99 LEU A O 1
ATOM 733 N N . THR A 1 100 ? 16.052 -11.074 -21.021 1.00 89.69 100 THR A N 1
ATOM 734 C CA . THR A 1 100 ? 16.746 -12.199 -21.657 1.00 89.69 100 THR A CA 1
ATOM 735 C C . THR A 1 100 ? 18.258 -12.076 -21.527 1.00 89.69 100 THR A C 1
ATOM 737 O O . THR A 1 100 ? 18.955 -13.088 -21.545 1.00 89.69 100 THR A O 1
ATOM 740 N N . GLY A 1 101 ? 18.776 -10.847 -21.424 1.00 88.94 101 GLY A N 1
ATOM 741 C CA . GLY A 1 101 ? 20.209 -10.557 -21.428 1.00 88.94 101 GLY A CA 1
ATOM 742 C C . GLY A 1 101 ? 20.865 -10.702 -22.803 1.00 88.94 101 GLY A C 1
ATOM 743 O O . GLY A 1 101 ? 22.063 -10.464 -22.933 1.00 88.94 101 GLY A O 1
ATOM 744 N N . ALA A 1 102 ? 20.115 -11.100 -23.837 1.00 89.81 102 ALA A N 1
ATOM 745 C CA . ALA A 1 102 ? 20.659 -11.386 -25.164 1.00 89.81 102 ALA A CA 1
ATOM 746 C C . ALA A 1 102 ? 20.925 -10.114 -25.988 1.00 89.81 102 ALA A C 1
ATOM 748 O O . ALA A 1 102 ? 21.756 -10.123 -26.895 1.00 89.81 102 ALA A O 1
ATOM 749 N N . SER A 1 103 ? 20.219 -9.021 -25.686 1.00 95.38 103 SER A N 1
ATOM 750 C CA . SER A 1 103 ? 20.304 -7.750 -26.405 1.00 95.38 103 SER A CA 1
ATOM 751 C C . SER A 1 103 ? 19.915 -6.605 -25.481 1.00 95.38 103 SER A C 1
ATOM 753 O O . SER A 1 103 ? 18.773 -6.517 -25.034 1.00 95.38 103 SER A O 1
ATOM 755 N N . VAL A 1 104 ? 20.847 -5.673 -25.260 1.00 94.12 104 VAL A N 1
ATOM 756 C CA . VAL A 1 104 ? 20.601 -4.467 -24.448 1.00 94.12 104 VAL A CA 1
ATOM 757 C C . VAL A 1 104 ? 19.428 -3.660 -25.001 1.00 94.12 104 VAL A C 1
ATOM 759 O O . VAL A 1 104 ? 18.625 -3.127 -24.241 1.00 94.12 104 VAL A O 1
ATOM 762 N N . ARG A 1 105 ? 19.309 -3.573 -26.333 1.00 95.56 105 ARG A N 1
ATOM 763 C CA . ARG A 1 105 ? 18.206 -2.858 -26.981 1.00 95.56 105 ARG A CA 1
ATOM 764 C C . ARG A 1 105 ? 16.868 -3.502 -26.641 1.00 95.56 105 ARG A C 1
ATOM 766 O O . ARG A 1 105 ? 15.932 -2.788 -26.296 1.00 95.56 105 ARG A O 1
ATOM 773 N N . ASP A 1 106 ? 16.769 -4.818 -26.775 1.00 93.50 106 ASP A N 1
ATOM 774 C CA . ASP A 1 106 ? 15.489 -5.509 -26.633 1.00 93.50 106 ASP A CA 1
ATOM 775 C C . ASP A 1 106 ? 15.080 -5.605 -25.161 1.00 93.50 106 ASP A C 1
ATOM 777 O O . ASP A 1 106 ? 13.918 -5.362 -24.836 1.00 93.50 106 ASP A O 1
ATOM 781 N N . ASP A 1 107 ? 16.042 -5.798 -24.257 1.00 92.88 107 ASP A N 1
ATOM 782 C CA . ASP A 1 107 ? 15.803 -5.696 -22.818 1.00 92.88 107 ASP A CA 1
ATOM 783 C C . ASP A 1 107 ? 15.359 -4.270 -22.424 1.00 92.88 107 ASP A C 1
ATOM 785 O O . ASP A 1 107 ? 14.425 -4.107 -21.637 1.00 92.88 107 ASP A O 1
ATOM 789 N N . LEU A 1 108 ? 15.934 -3.216 -23.023 1.00 92.62 108 LEU A N 1
ATOM 790 C CA . LEU A 1 108 ? 15.485 -1.836 -22.791 1.00 92.62 108 LEU A CA 1
ATOM 791 C C . LEU A 1 108 ? 14.053 -1.602 -23.291 1.00 92.62 108 LEU A C 1
ATOM 793 O O . LEU A 1 108 ? 13.274 -0.923 -22.620 1.00 92.62 108 LEU A O 1
ATOM 797 N N . VAL A 1 109 ? 13.684 -2.168 -24.443 1.00 94.06 109 VAL A N 1
ATOM 798 C CA . VAL A 1 109 ? 12.306 -2.107 -24.956 1.00 94.06 109 VAL A CA 1
ATOM 799 C C . VAL A 1 109 ? 11.343 -2.774 -23.974 1.00 94.06 109 VAL A C 1
ATOM 801 O O . VAL A 1 109 ? 10.322 -2.178 -23.637 1.00 94.06 109 VAL A O 1
ATOM 804 N N . VAL A 1 110 ? 11.687 -3.953 -23.452 1.00 92.56 110 VAL A N 1
ATOM 805 C CA . VAL A 1 110 ? 10.881 -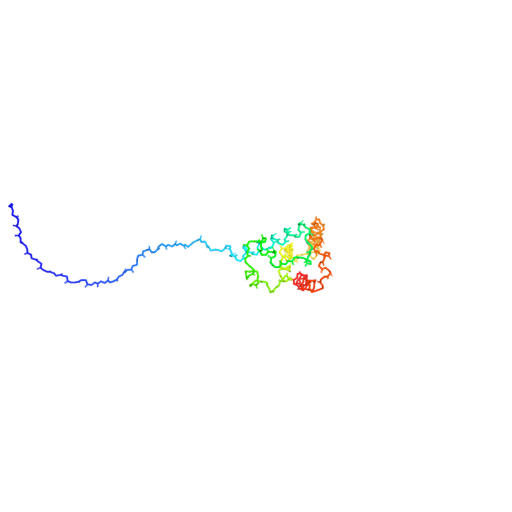4.670 -22.450 1.00 92.56 110 VAL A CA 1
ATOM 806 C C . VAL A 1 110 ? 10.712 -3.848 -21.165 1.00 92.56 110 VAL A C 1
ATOM 808 O O . VAL A 1 110 ? 9.603 -3.734 -20.636 1.00 92.56 110 VAL A O 1
ATOM 811 N N . LEU A 1 111 ? 11.782 -3.215 -20.677 1.00 89.62 111 LEU A N 1
ATOM 812 C CA . LEU A 1 111 ? 11.723 -2.350 -19.494 1.00 89.62 111 LEU A CA 1
ATOM 813 C C . LEU A 1 111 ? 10.829 -1.123 -19.712 1.00 89.62 111 LEU A C 1
ATOM 815 O O . LEU A 1 111 ? 10.002 -0.801 -18.850 1.00 89.62 111 LEU A O 1
ATOM 819 N N . LEU A 1 112 ? 10.977 -0.441 -20.852 1.00 90.62 112 LEU A N 1
ATOM 820 C CA . LEU A 1 112 ? 10.179 0.738 -21.204 1.00 90.62 112 LEU A CA 1
ATOM 821 C C . LEU A 1 112 ? 8.701 0.394 -21.391 1.00 90.62 112 LEU A C 1
ATOM 823 O O . LEU A 1 112 ? 7.835 1.166 -20.979 1.00 90.62 112 LEU A O 1
ATOM 827 N N . GLU A 1 113 ? 8.408 -0.775 -21.950 1.00 90.50 113 GLU A N 1
ATOM 828 C CA . GLU A 1 113 ? 7.046 -1.266 -22.118 1.00 90.50 113 GLU A CA 1
ATOM 829 C C . GLU A 1 113 ? 6.391 -1.554 -20.759 1.00 90.50 113 GLU A C 1
ATOM 831 O O . GLU A 1 113 ? 5.332 -1.014 -20.438 1.00 90.50 113 GLU A O 1
ATOM 836 N N . SER A 1 114 ? 7.100 -2.251 -19.869 1.00 86.25 114 SER A N 1
ATOM 837 C CA . SER A 1 114 ? 6.643 -2.460 -18.492 1.00 86.25 114 SER A CA 1
ATOM 838 C C . SER A 1 114 ? 6.442 -1.132 -17.735 1.00 86.25 114 SER A C 1
ATOM 840 O O . SER A 1 114 ? 5.490 -0.962 -16.968 1.00 86.25 114 SER A O 1
ATOM 842 N N . LEU A 1 115 ? 7.317 -0.136 -17.934 1.00 83.81 115 LEU A N 1
ATOM 843 C CA . LEU A 1 115 ? 7.141 1.221 -17.389 1.00 83.81 115 LEU A CA 1
ATOM 844 C C . LEU A 1 115 ? 5.872 1.898 -17.934 1.00 83.81 115 LEU A C 1
ATOM 846 O O . LEU A 1 115 ? 5.117 2.489 -17.155 1.00 83.81 115 LEU A O 1
ATOM 850 N N . ARG A 1 116 ? 5.617 1.786 -19.244 1.00 85.75 116 ARG A N 1
ATOM 851 C CA . ARG A 1 116 ? 4.429 2.332 -19.912 1.00 85.75 116 ARG A CA 1
ATOM 852 C C . ARG A 1 116 ? 3.149 1.735 -19.337 1.00 85.75 116 ARG A C 1
ATOM 854 O O . ARG A 1 116 ? 2.281 2.496 -18.909 1.00 85.75 116 ARG A O 1
ATOM 861 N N . GLU A 1 117 ? 3.040 0.410 -19.284 1.00 83.12 117 GLU A N 1
ATOM 862 C CA . GLU A 1 117 ? 1.852 -0.298 -18.786 1.00 83.12 117 GLU A CA 1
ATOM 863 C C . GLU A 1 117 ? 1.531 0.079 -17.337 1.00 83.12 117 GLU A C 1
ATOM 865 O O . GLU A 1 117 ? 0.398 0.450 -17.020 1.00 83.12 117 GLU A O 1
ATOM 870 N N . ARG A 1 118 ? 2.549 0.105 -16.466 1.00 77.56 118 ARG A N 1
ATOM 871 C CA . ARG A 1 118 ? 2.402 0.540 -15.066 1.00 77.56 118 ARG A CA 1
ATOM 872 C C . ARG A 1 118 ? 1.924 1.988 -14.964 1.00 77.56 118 ARG A C 1
ATOM 874 O O . ARG A 1 118 ? 1.022 2.292 -14.182 1.00 77.56 118 ARG A O 1
ATOM 881 N N . GLY A 1 119 ? 2.518 2.891 -15.745 1.00 76.31 119 GLY A N 1
ATOM 882 C CA . GLY A 1 119 ? 2.144 4.306 -15.760 1.00 76.31 119 GLY A CA 1
ATOM 883 C C . GLY A 1 119 ? 0.730 4.550 -16.295 1.00 76.31 119 GLY A C 1
ATOM 884 O O . GLY A 1 119 ? 0.050 5.472 -15.842 1.00 76.31 119 GLY A O 1
ATOM 885 N N . VAL A 1 120 ? 0.263 3.738 -17.245 1.00 76.62 120 VAL A N 1
ATOM 886 C CA . VAL A 1 120 ? -1.124 3.775 -17.728 1.00 76.62 120 VAL A CA 1
ATOM 887 C C . VAL A 1 120 ? -2.069 3.262 -16.644 1.00 76.62 120 VAL A C 1
ATOM 889 O O . VAL A 1 120 ? -2.951 4.016 -16.251 1.00 76.62 120 VAL A O 1
ATOM 892 N N . ALA A 1 121 ? -1.829 2.078 -16.074 1.00 72.69 121 ALA A N 1
ATOM 893 C CA . ALA A 1 121 ? -2.687 1.488 -15.042 1.00 72.69 121 ALA A CA 1
ATOM 894 C C . ALA A 1 121 ? -2.880 2.401 -13.814 1.00 72.69 121 ALA A C 1
ATOM 896 O O . ALA A 1 121 ? -3.997 2.558 -13.314 1.00 72.69 121 ALA A O 1
ATOM 897 N N . LYS A 1 122 ? -1.807 3.067 -13.356 1.00 71.00 122 LYS A N 1
ATOM 898 C CA . LYS A 1 122 ? -1.865 4.031 -12.240 1.00 71.00 122 LYS A CA 1
ATOM 899 C C . LYS A 1 122 ? -2.686 5.284 -12.576 1.00 71.00 122 LYS A C 1
ATOM 901 O O . LYS A 1 122 ? -3.330 5.829 -11.688 1.00 71.00 122 LYS A O 1
ATOM 906 N N . ARG A 1 123 ? -2.662 5.752 -13.832 1.00 66.00 123 ARG A N 1
ATOM 907 C CA . ARG A 1 123 ? -3.407 6.946 -14.282 1.00 66.00 123 ARG A CA 1
ATOM 908 C C . ARG A 1 123 ? -4.866 6.649 -14.610 1.00 66.00 123 ARG A C 1
ATOM 910 O O . ARG A 1 123 ? -5.719 7.486 -14.345 1.00 66.00 123 ARG A O 1
ATOM 917 N N . THR A 1 124 ? -5.153 5.484 -15.187 1.00 65.94 124 THR A N 1
ATOM 918 C CA . THR A 1 124 ? -6.521 5.075 -15.539 1.00 65.94 124 THR A CA 1
ATOM 919 C C . THR A 1 124 ? -7.325 4.657 -14.314 1.00 65.94 124 THR A C 1
ATOM 921 O O . THR A 1 124 ? -8.546 4.772 -14.315 1.00 65.94 124 THR A O 1
ATOM 924 N N . SER A 1 125 ? -6.661 4.206 -13.246 1.00 74.81 125 SER A N 1
ATOM 925 C CA . SER A 1 125 ? -7.309 3.976 -11.959 1.00 74.81 125 SER A CA 1
ATOM 926 C C . SER A 1 125 ? -7.426 5.287 -11.177 1.00 74.81 125 SER A C 1
ATOM 928 O O . SER A 1 125 ? -6.473 5.727 -10.535 1.00 74.81 125 SER A O 1
ATOM 930 N N . GLY A 1 126 ? -8.611 5.908 -11.205 1.00 74.81 126 GLY A N 1
ATOM 931 C CA . GLY A 1 126 ? -8.889 7.140 -10.450 1.00 74.81 126 GLY A CA 1
ATOM 932 C C . GLY A 1 126 ? -8.628 6.999 -8.944 1.00 74.81 126 GLY A C 1
ATOM 933 O O . GLY A 1 126 ? -8.142 7.935 -8.311 1.00 74.81 126 GLY A O 1
ATOM 934 N N . LEU A 1 127 ? -8.851 5.801 -8.393 1.00 78.75 127 LEU A N 1
ATOM 935 C CA . LEU A 1 127 ? -8.510 5.457 -7.012 1.00 78.75 127 LEU A CA 1
ATOM 936 C C . LEU A 1 127 ? -7.000 5.537 -6.778 1.00 78.75 127 LEU A C 1
ATOM 938 O O . LEU A 1 127 ? -6.561 6.247 -5.876 1.00 78.75 127 LEU A O 1
ATOM 942 N N . LEU A 1 128 ? -6.195 4.842 -7.591 1.00 75.06 128 LEU A N 1
ATOM 943 C CA . LEU A 1 128 ? -4.740 4.826 -7.404 1.00 75.06 128 LEU A CA 1
ATOM 944 C C . LEU A 1 128 ? -4.141 6.206 -7.625 1.00 75.06 128 LEU A C 1
ATOM 946 O O . LEU A 1 128 ? -3.296 6.628 -6.842 1.00 75.06 128 LEU A O 1
ATOM 950 N N . HIS A 1 129 ? -4.617 6.933 -8.634 1.00 74.81 129 HIS A N 1
ATOM 951 C CA . HIS A 1 129 ? -4.202 8.307 -8.869 1.00 74.81 129 HIS A CA 1
ATOM 952 C C . HIS A 1 129 ? -4.443 9.197 -7.639 1.00 74.81 129 HIS A C 1
ATOM 954 O O . HIS A 1 129 ? -3.525 9.884 -7.190 1.00 74.81 129 HIS A O 1
ATOM 960 N N . ASN A 1 130 ? -5.641 9.135 -7.049 1.00 79.19 130 ASN A N 1
ATOM 961 C CA . ASN A 1 130 ? -5.983 9.910 -5.857 1.00 79.19 130 ASN A CA 1
ATOM 962 C C . ASN A 1 130 ? -5.133 9.501 -4.638 1.00 79.19 130 ASN A C 1
ATOM 964 O O . ASN A 1 130 ? -4.605 10.357 -3.930 1.00 79.19 130 ASN A O 1
ATOM 968 N N . VAL A 1 131 ? -4.917 8.199 -4.430 1.00 80.50 131 VAL A N 1
ATOM 969 C CA . VAL A 1 131 ? -4.043 7.691 -3.358 1.00 80.50 131 VAL A CA 1
ATOM 970 C C . VAL A 1 131 ? -2.613 8.203 -3.520 1.00 80.50 131 VAL A C 1
ATOM 972 O O . VAL A 1 131 ? -2.029 8.677 -2.549 1.00 80.50 131 VAL A O 1
ATOM 975 N N . PHE A 1 132 ? -2.055 8.163 -4.734 1.00 77.44 132 PHE A N 1
ATOM 976 C CA . PHE A 1 132 ? -0.713 8.679 -5.009 1.00 77.44 132 PHE A CA 1
ATOM 977 C C . PHE A 1 132 ? -0.609 10.186 -4.757 1.00 77.44 132 PHE A C 1
ATOM 979 O O . PHE A 1 132 ? 0.356 10.623 -4.130 1.00 77.44 132 PHE A O 1
ATOM 986 N N . ALA A 1 133 ? -1.603 10.967 -5.189 1.00 80.06 133 ALA A N 1
ATOM 987 C CA . ALA A 1 133 ? -1.6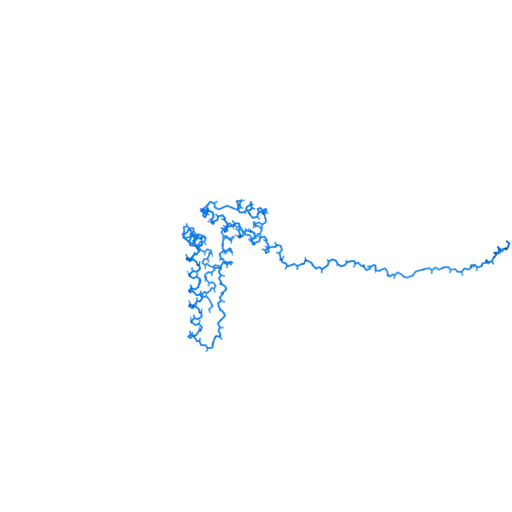47 12.407 -4.942 1.00 80.06 133 ALA A CA 1
ATOM 988 C C . ALA A 1 133 ? -1.698 12.727 -3.439 1.00 80.06 133 ALA A C 1
ATOM 990 O O . ALA A 1 133 ? -0.953 13.578 -2.956 1.00 80.06 133 ALA A O 1
ATOM 991 N N . GLN A 1 134 ? -2.517 12.002 -2.672 1.00 79.62 134 GLN A N 1
ATOM 992 C CA . GLN A 1 134 ? -2.604 12.190 -1.223 1.00 79.62 134 GLN A CA 1
ATOM 993 C C . GLN A 1 134 ? -1.352 11.696 -0.490 1.00 79.62 134 GLN A C 1
ATOM 995 O O . GLN A 1 134 ? -0.944 12.311 0.491 1.00 79.62 134 GLN A O 1
ATOM 1000 N N . MET A 1 135 ? -0.701 10.624 -0.955 1.00 80.38 135 MET A N 1
ATOM 1001 C CA . MET A 1 135 ? 0.499 10.066 -0.319 1.00 80.38 135 MET A CA 1
ATOM 1002 C C . MET A 1 135 ? 1.666 11.061 -0.284 1.00 80.38 135 MET A C 1
ATOM 1004 O O . MET A 1 135 ? 2.433 11.061 0.678 1.00 80.38 135 MET A O 1
ATOM 1008 N N . GLN A 1 136 ? 1.770 11.950 -1.277 1.00 75.25 136 GLN A N 1
ATOM 1009 C CA . GLN A 1 136 ? 2.779 13.016 -1.292 1.00 75.25 136 GLN A CA 1
ATOM 1010 C C . GLN A 1 136 ? 2.615 14.020 -0.139 1.00 75.25 136 GLN A C 1
ATOM 1012 O O . GLN A 1 136 ? 3.590 14.645 0.271 1.00 75.25 136 GLN A O 1
ATOM 1017 N N . LEU A 1 137 ? 1.413 14.127 0.436 1.00 78.69 137 LEU A N 1
ATOM 1018 C CA . LEU A 1 137 ? 1.124 14.971 1.600 1.00 78.69 137 LEU A CA 1
ATOM 1019 C C . LEU A 1 137 ? 1.516 14.307 2.933 1.00 78.69 137 LEU A C 1
ATOM 1021 O O . LEU A 1 137 ? 1.474 14.952 3.979 1.00 78.69 137 LEU A O 1
ATOM 1025 N N . TYR A 1 138 ? 1.936 13.036 2.908 1.00 79.81 138 TYR A N 1
ATOM 1026 C CA . TYR A 1 138 ? 2.371 12.267 4.076 1.00 79.81 138 TYR A CA 1
ATOM 1027 C C . TYR A 1 138 ? 3.824 11.795 3.901 1.00 79.81 138 TYR A C 1
ATOM 1029 O O . TYR A 1 138 ? 4.057 10.639 3.534 1.00 79.81 138 TYR A O 1
ATOM 1037 N N . PRO A 1 139 ? 4.831 12.638 4.221 1.00 77.88 139 PRO A N 1
ATOM 1038 C CA . PRO A 1 139 ? 6.243 12.355 3.942 1.00 77.88 139 PRO A CA 1
ATOM 1039 C C . PRO A 1 139 ? 6.745 11.025 4.510 1.00 77.88 139 PRO A C 1
ATOM 1041 O O . PRO A 1 139 ? 7.566 10.353 3.893 1.00 77.88 139 PRO A O 1
ATOM 1044 N N . LYS A 1 140 ? 6.228 10.603 5.673 1.00 79.69 140 LYS A N 1
ATOM 1045 C CA . LYS A 1 140 ? 6.570 9.301 6.266 1.00 79.69 140 LYS A CA 1
ATOM 1046 C C . LYS A 1 140 ? 6.127 8.137 5.379 1.00 79.69 140 LYS A C 1
ATOM 1048 O O . LYS A 1 140 ? 6.927 7.243 5.127 1.00 79.69 140 LYS A O 1
ATOM 1053 N N . LEU A 1 141 ? 4.891 8.164 4.881 1.00 81.44 141 LEU A N 1
ATOM 1054 C CA . LEU A 1 141 ? 4.367 7.115 4.007 1.00 81.44 141 LEU A CA 1
ATOM 1055 C C . LEU A 1 141 ? 5.083 7.119 2.652 1.00 81.44 141 LEU A C 1
ATOM 1057 O O . LEU A 1 141 ? 5.475 6.061 2.166 1.00 81.44 141 LEU A O 1
ATOM 1061 N N . TRP A 1 142 ? 5.329 8.308 2.095 1.00 82.31 142 TRP A N 1
ATOM 1062 C CA . TRP A 1 142 ? 6.106 8.480 0.868 1.00 82.31 142 TRP A CA 1
ATOM 1063 C C . TRP A 1 142 ? 7.522 7.901 0.983 1.00 82.31 142 TRP A C 1
ATOM 1065 O O . TRP A 1 142 ? 7.961 7.166 0.101 1.00 82.31 142 TRP A O 1
ATOM 1075 N N . ASN A 1 143 ? 8.217 8.171 2.092 1.00 83.81 143 ASN A N 1
ATOM 1076 C CA . ASN A 1 143 ? 9.565 7.658 2.333 1.00 83.81 143 ASN A CA 1
ATOM 1077 C C . ASN A 1 143 ? 9.588 6.135 2.443 1.00 83.81 143 ASN A C 1
ATOM 1079 O O . ASN A 1 143 ? 10.426 5.493 1.808 1.00 83.81 143 ASN A O 1
ATOM 1083 N N . VAL A 1 144 ? 8.670 5.548 3.222 1.00 82.50 144 VAL A N 1
ATOM 1084 C CA . VAL A 1 144 ? 8.608 4.088 3.342 1.00 82.50 144 VAL A CA 1
ATOM 1085 C C . VAL A 1 144 ? 8.302 3.486 1.978 1.00 82.50 144 VAL A C 1
ATOM 1087 O O . VAL A 1 144 ? 9.048 2.613 1.551 1.00 82.50 144 VAL A O 1
ATOM 1090 N N . TYR A 1 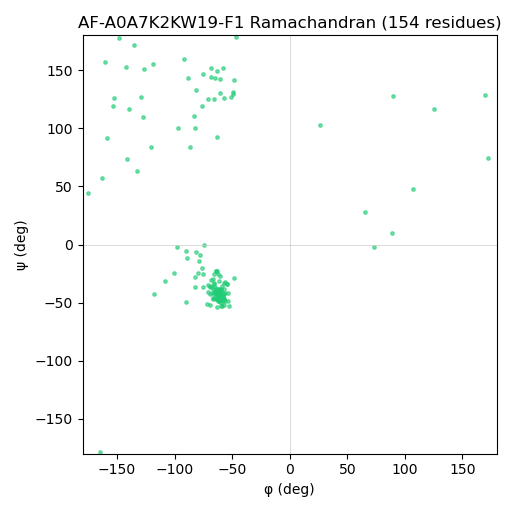145 ? 7.312 4.001 1.244 1.00 82.31 145 TYR A N 1
ATOM 1091 C CA . TYR A 1 145 ? 7.004 3.560 -0.119 1.00 82.31 145 TYR A CA 1
ATOM 1092 C C . TYR A 1 145 ? 8.234 3.615 -1.040 1.00 82.31 145 TYR A C 1
ATOM 1094 O O . TYR A 1 145 ? 8.575 2.623 -1.681 1.00 82.31 145 TYR A O 1
ATOM 1102 N N . HIS A 1 146 ? 8.968 4.729 -1.062 1.00 80.81 146 HIS A N 1
ATOM 1103 C CA . HIS A 1 146 ? 10.167 4.853 -1.890 1.00 80.81 146 HIS A CA 1
ATOM 1104 C C . HIS A 1 146 ? 11.216 3.783 -1.587 1.00 80.81 146 HIS A C 1
ATOM 1106 O O . HIS A 1 146 ? 11.698 3.118 -2.503 1.00 80.81 146 HIS A O 1
ATOM 1112 N N . LEU A 1 147 ? 11.541 3.579 -0.313 1.00 81.81 147 LEU A N 1
ATOM 1113 C CA . LEU A 1 147 ? 12.574 2.628 0.103 1.00 81.81 147 LEU A CA 1
ATOM 1114 C C . LEU A 1 147 ? 12.177 1.167 -0.136 1.00 81.81 147 LEU A C 1
ATOM 1116 O O . LEU A 1 147 ? 13.030 0.310 -0.354 1.00 81.81 147 LEU A O 1
ATOM 1120 N N . THR A 1 148 ? 10.884 0.874 -0.061 1.00 77.12 148 THR A N 1
ATOM 1121 C CA . THR A 1 148 ? 10.359 -0.494 -0.022 1.00 77.12 148 THR A CA 1
ATOM 1122 C C . THR A 1 148 ? 9.832 -0.984 -1.362 1.00 77.12 148 THR A C 1
ATOM 1124 O O . THR A 1 148 ? 9.784 -2.197 -1.578 1.00 77.12 148 THR A O 1
ATOM 1127 N N . VAL A 1 149 ? 9.430 -0.062 -2.234 1.00 76.50 149 VAL A N 1
ATOM 1128 C CA . VAL A 1 149 ? 8.734 -0.345 -3.492 1.00 76.50 149 VAL A CA 1
ATOM 1129 C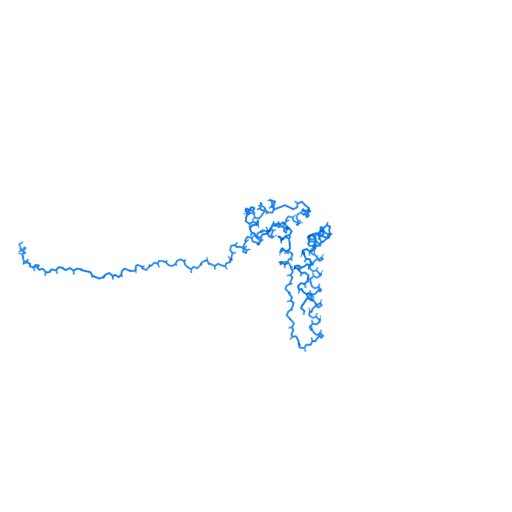 C . VAL A 1 149 ? 9.547 0.129 -4.694 1.00 76.50 149 VAL A C 1
ATOM 1131 O O . VAL A 1 149 ? 9.684 -0.597 -5.676 1.00 76.50 149 VAL A O 1
ATOM 1134 N N . ILE A 1 150 ? 10.137 1.324 -4.606 1.00 77.81 150 ILE A N 1
ATOM 1135 C CA . ILE A 1 150 ? 10.847 1.947 -5.730 1.00 77.81 150 ILE A CA 1
ATOM 1136 C C . ILE A 1 150 ? 12.329 1.569 -5.747 1.00 77.81 150 ILE A C 1
ATOM 1138 O O . ILE A 1 150 ? 12.842 1.154 -6.783 1.00 77.81 150 ILE A O 1
ATOM 1142 N N . GLU A 1 151 ? 13.027 1.698 -4.618 1.00 78.06 151 GLU A N 1
ATOM 1143 C CA . GLU A 1 151 ? 14.479 1.482 -4.562 1.00 78.06 151 GLU A CA 1
ATOM 1144 C C . GLU A 1 151 ? 14.954 0.067 -4.915 1.00 78.06 151 GLU A C 1
ATOM 1146 O O . GLU A 1 151 ? 15.963 -0.056 -5.608 1.00 78.06 151 GLU A O 1
ATOM 1151 N N . PRO A 1 152 ? 14.261 -1.022 -4.528 1.00 75.75 152 PRO A N 1
ATOM 1152 C CA . PRO A 1 152 ? 14.668 -2.361 -4.946 1.00 75.75 152 PRO A CA 1
ATOM 1153 C C . PRO A 1 152 ? 14.807 -2.504 -6.469 1.00 75.75 152 PRO A C 1
ATOM 1155 O O . PRO A 1 152 ? 15.721 -3.186 -6.919 1.00 75.75 152 PRO A O 1
ATOM 1158 N N . ARG A 1 153 ? 13.976 -1.797 -7.249 1.00 68.12 153 ARG A N 1
ATOM 1159 C CA . ARG A 1 153 ? 13.995 -1.836 -8.720 1.00 68.12 153 ARG A CA 1
ATOM 1160 C C . ARG A 1 153 ? 15.152 -1.049 -9.341 1.00 68.12 153 ARG A C 1
ATOM 1162 O O . ARG A 1 153 ? 15.491 -1.293 -10.488 1.00 68.12 153 ARG A O 1
ATOM 1169 N N . ARG A 1 154 ? 15.760 -0.104 -8.613 1.00 67.06 154 ARG A N 1
ATOM 1170 C CA . ARG A 1 154 ? 16.926 0.669 -9.089 1.00 67.06 154 ARG A CA 1
ATOM 1171 C C . ARG A 1 154 ? 18.241 -0.105 -8.999 1.00 67.06 154 ARG A C 1
ATOM 1173 O O . ARG A 1 154 ? 19.239 0.350 -9.545 1.00 67.06 154 ARG A O 1
ATOM 1180 N N . ARG A 1 155 ? 18.252 -1.218 -8.260 1.00 62.47 155 ARG A N 1
ATOM 1181 C CA . ARG A 1 155 ? 19.433 -2.065 -8.037 1.00 62.47 155 ARG A CA 1
ATOM 1182 C C . ARG A 1 155 ? 19.500 -3.288 -8.961 1.00 62.47 155 ARG A C 1
ATOM 1184 O O . ARG A 1 155 ? 20.454 -4.050 -8.832 1.00 62.47 155 ARG A O 1
ATOM 1191 N N . LEU A 1 156 ? 18.490 -3.483 -9.812 1.00 57.12 156 LEU A N 1
ATOM 1192 C CA . LEU A 1 156 ? 18.461 -4.480 -10.889 1.00 57.12 156 LEU A CA 1
ATOM 1193 C C . LEU A 1 156 ? 19.118 -3.898 -12.143 1.00 57.12 156 LEU A C 1
ATOM 1195 O O . LEU A 1 156 ? 19.845 -4.661 -12.810 1.00 57.12 156 LEU A O 1
#

Foldseek 3Di:
DDDDDDDDDDDDDDDDDDDDPDDDPPPDDDVPPLVLLLVLLLVLVLVCLVVVNAPVRDALVSSCVSSVHDSVSVCVPDVGPLRSVLVSVQVPQDDQDDAPPPDPVVSVVSRVVSVVVRVCVCVVPPSNVNVVVNCVVPVVSVVCNCVRPPVVVVVD

Secondary structure (DSSP, 8-state):
------------------------------S-HHHHHHHHHHHHHHHHHHTT--GGG--HHHHHHHHT--HHHHHTT-SSHHHHHHHHHHHHSPPPPPP-SS-HHHHHHHHHHHHHHHHHHHHH-HHHHHHHHHHTT-HHHHHHHIIIIIHHHHT-

Nearest PDB structures (foldseek):
  2fq4-assembly1_A-2  TM=8.074E-01  e=2.438E-03  Bacillus cereus ATCC 14579
  4jl3-assembly1_D  TM=6.143E-01  e=9.974E-04  Mycolicibacterium smegmatis MC2 155
  3mnl-assembly1_A  TM=6.607E-01  e=7.837E-02  Mycobacterium tuberculosis H37Rv
  2wui-assembly1_A-2  TM=6.665E-01  e=1.326E-01  Pseudomonas aeruginosa
  3lsj-assembly1_B  TM=3.991E-01  e=1.798E-02  Pseudomonas aeruginosa

Radius of gyration: 30.67 Å; Cα contac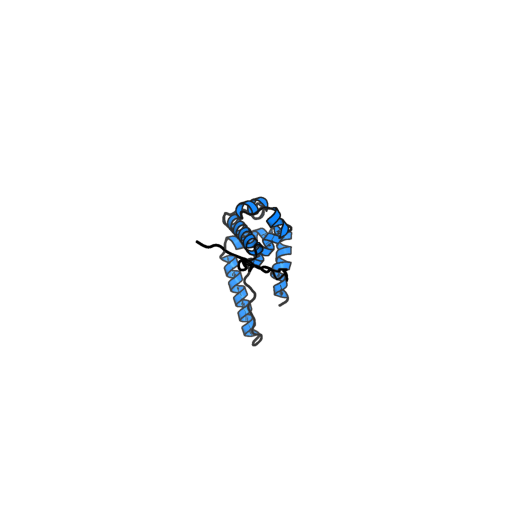ts (8 Å, |Δi|>4): 81; chains: 1; bounding box: 50×102×57 Å

pLDDT: mean 76.8, std 19.16, range [32.5, 97.81]

Mean predicted aligned error: 13.17 Å